Protein AF-A0A940UF63-F1 (afdb_monomer_lite)

Structure (mmCIF, N/CA/C/O backbone):
data_AF-A0A940UF63-F1
#
_entry.id   AF-A0A940UF63-F1
#
loop_
_atom_site.group_PDB
_atom_site.id
_atom_site.type_symbol
_atom_site.label_atom_id
_atom_site.label_alt_id
_atom_site.label_comp_id
_atom_site.label_asym_id
_atom_site.label_entity_id
_atom_site.label_seq_id
_atom_site.pdbx_PDB_ins_code
_atom_site.Cartn_x
_atom_site.Cartn_y
_atom_site.Cartn_z
_atom_site.occupancy
_atom_site.B_iso_or_equiv
_atom_site.auth_seq_id
_atom_site.auth_comp_id
_atom_site.auth_asym_id
_atom_site.auth_atom_id
_atom_site.pdbx_PDB_model_num
ATOM 1 N N . MET A 1 1 ? 3.875 -16.356 1.744 1.00 46.62 1 MET A N 1
ATOM 2 C CA . MET A 1 1 ? 2.827 -16.810 0.806 1.00 46.62 1 MET A CA 1
ATOM 3 C C . MET A 1 1 ? 1.912 -15.636 0.527 1.00 46.62 1 MET A C 1
ATOM 5 O O . MET A 1 1 ? 1.279 -15.160 1.461 1.00 46.62 1 MET A O 1
ATOM 9 N N . VAL A 1 2 ? 1.913 -15.129 -0.705 1.00 46.06 2 VAL A N 1
ATOM 10 C CA . VAL A 1 2 ? 0.875 -14.208 -1.192 1.00 46.06 2 VAL A CA 1
ATOM 11 C C . VAL A 1 2 ? -0.372 -15.069 -1.373 1.00 46.06 2 VAL A C 1
ATOM 13 O O . VAL A 1 2 ? -0.298 -16.081 -2.068 1.00 46.06 2 VAL A O 1
ATOM 16 N N . ARG A 1 3 ? -1.451 -14.769 -0.649 1.00 58.50 3 ARG A N 1
ATOM 17 C CA . ARG A 1 3 ? -2.715 -15.498 -0.809 1.00 58.50 3 ARG A CA 1
ATOM 18 C C . ARG A 1 3 ? -3.445 -14.921 -2.020 1.00 58.50 3 ARG A C 1
ATOM 20 O O . ARG A 1 3 ? -3.347 -13.720 -2.271 1.00 58.50 3 ARG A O 1
ATOM 27 N N . GLU A 1 4 ? -4.165 -15.758 -2.763 1.00 61.09 4 GLU A N 1
ATOM 28 C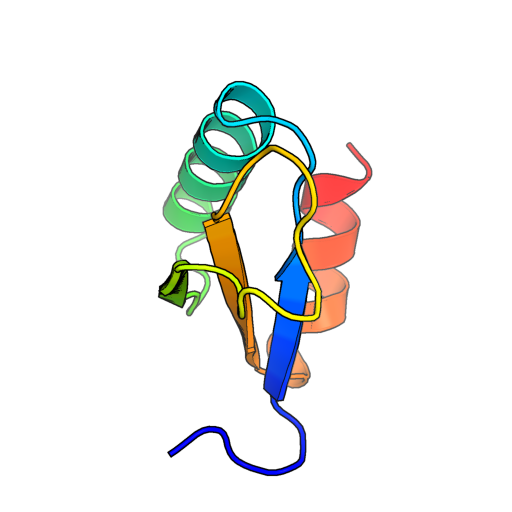 CA . GLU A 1 4 ? -5.117 -15.263 -3.763 1.00 61.09 4 GLU A CA 1
ATOM 29 C C . GLU A 1 4 ? -6.090 -14.292 -3.077 1.00 61.09 4 GLU A C 1
ATOM 31 O O . GLU A 1 4 ? -6.770 -14.664 -2.120 1.00 61.09 4 GLU A O 1
ATOM 36 N N . GLY A 1 5 ? -6.072 -13.028 -3.511 1.00 70.62 5 GLY A N 1
ATOM 37 C CA . GLY A 1 5 ? -6.861 -11.936 -2.929 1.00 70.62 5 GLY A CA 1
ATOM 38 C C . GLY A 1 5 ? -6.055 -10.792 -2.299 1.00 70.62 5 GLY A C 1
ATOM 39 O O . GLY A 1 5 ? -6.642 -9.763 -1.971 1.00 70.62 5 GLY A O 1
ATOM 40 N N . ASP A 1 6 ? -4.734 -10.921 -2.145 1.00 81.00 6 ASP A N 1
ATOM 41 C CA . ASP A 1 6 ? -3.882 -9.784 -1.767 1.00 81.00 6 ASP A CA 1
ATOM 42 C C . ASP A 1 6 ? -3.662 -8.842 -2.960 1.00 81.00 6 ASP A C 1
ATOM 44 O O . ASP A 1 6 ? -3.424 -9.279 -4.088 1.00 81.00 6 ASP A O 1
ATOM 48 N N . TYR A 1 7 ? -3.674 -7.538 -2.695 1.00 86.06 7 TYR A N 1
ATOM 49 C CA . TYR A 1 7 ? -3.392 -6.505 -3.687 1.00 86.06 7 TYR A CA 1
ATOM 50 C C . TYR A 1 7 ? -1.965 -5.995 -3.529 1.00 86.06 7 TYR A C 1
ATOM 52 O O . TYR A 1 7 ? -1.427 -5.922 -2.422 1.00 86.06 7 TYR A O 1
ATOM 60 N N . VAL A 1 8 ? -1.347 -5.642 -4.655 1.00 85.50 8 VAL A N 1
ATOM 61 C CA . VAL A 1 8 ? 0.020 -5.123 -4.707 1.00 85.50 8 VAL A CA 1
ATOM 62 C C . VAL A 1 8 ? 0.021 -3.827 -5.511 1.00 85.50 8 VAL A C 1
ATOM 64 O O . VAL A 1 8 ? -0.164 -3.842 -6.724 1.00 85.50 8 VAL A O 1
ATOM 67 N N . ALA A 1 9 ? 0.243 -2.700 -4.837 1.00 85.44 9 ALA A N 1
ATOM 68 C CA . ALA A 1 9 ? 0.446 -1.412 -5.489 1.00 85.44 9 ALA A CA 1
ATOM 69 C C . ALA A 1 9 ? 1.921 -1.243 -5.854 1.00 85.44 9 ALA A C 1
ATOM 71 O O . ALA A 1 9 ? 2.787 -1.233 -4.977 1.00 85.44 9 ALA A O 1
ATOM 72 N N . ILE A 1 10 ? 2.199 -1.103 -7.148 1.00 84.06 10 ILE A N 1
ATOM 73 C CA . ILE A 1 10 ? 3.544 -0.883 -7.682 1.00 84.06 10 ILE A CA 1
ATOM 74 C C . ILE A 1 10 ? 3.725 0.601 -7.947 1.00 84.06 10 ILE A C 1
ATOM 76 O O . ILE A 1 10 ? 2.853 1.260 -8.513 1.00 84.06 10 ILE A O 1
ATOM 80 N N . PHE A 1 11 ? 4.879 1.122 -7.553 1.00 81.69 11 PHE A N 1
ATOM 81 C CA . PHE A 1 11 ? 5.207 2.523 -7.734 1.00 81.69 11 PHE A CA 1
ATOM 82 C C . PHE A 1 11 ? 6.417 2.657 -8.649 1.00 81.69 11 PHE A C 1
ATOM 84 O O . PHE A 1 11 ? 7.441 2.011 -8.446 1.00 81.69 11 PHE A O 1
ATOM 91 N N . ASN A 1 12 ? 6.334 3.583 -9.602 1.00 76.62 12 ASN A N 1
ATOM 92 C CA . ASN A 1 12 ? 7.454 3.928 -10.481 1.00 76.62 12 ASN A CA 1
ATOM 93 C C . ASN A 1 12 ? 8.398 4.977 -9.858 1.00 76.62 12 ASN A C 1
ATOM 95 O O . ASN A 1 12 ? 9.208 5.572 -10.557 1.00 76.62 12 ASN A O 1
ATOM 99 N N . SER A 1 13 ? 8.272 5.280 -8.560 1.00 80.81 13 SER A N 1
ATOM 100 C CA . SER A 1 13 ? 9.121 6.266 -7.871 1.00 80.81 13 SER A CA 1
ATOM 101 C C . SER A 1 13 ? 9.237 5.968 -6.376 1.00 80.81 13 SER A C 1
ATOM 103 O O . SER A 1 13 ? 8.219 5.889 -5.686 1.00 80.81 13 SER A O 1
ATOM 105 N N . VAL A 1 14 ? 10.464 5.919 -5.844 1.00 81.75 14 VAL A N 1
ATOM 106 C CA . VAL A 1 14 ? 10.732 5.711 -4.404 1.00 81.75 14 VAL A CA 1
ATOM 107 C C . VAL A 1 14 ? 10.080 6.797 -3.539 1.00 81.75 14 VAL A C 1
ATOM 109 O O . VAL A 1 14 ? 9.473 6.496 -2.516 1.00 81.75 14 VAL A O 1
ATOM 112 N N . HIS A 1 15 ? 10.110 8.058 -3.980 1.00 85.31 15 HIS A N 1
ATOM 113 C CA . HIS A 1 15 ? 9.465 9.172 -3.272 1.00 85.31 15 HIS A CA 1
ATOM 114 C C . HIS A 1 15 ? 7.956 8.959 -3.073 1.00 85.31 15 HIS A C 1
ATOM 116 O O . HIS A 1 15 ? 7.411 9.297 -2.022 1.00 85.31 15 HIS A O 1
ATOM 122 N N . ARG A 1 16 ? 7.278 8.362 -4.065 1.00 84.62 16 ARG A N 1
ATOM 123 C CA . ARG A 1 16 ? 5.845 8.054 -3.969 1.00 84.62 16 ARG A CA 1
ATOM 124 C C . ARG A 1 16 ? 5.587 6.941 -2.961 1.00 84.62 16 ARG A C 1
ATOM 126 O O . ARG A 1 16 ? 4.662 7.074 -2.169 1.00 84.62 16 ARG A O 1
ATOM 133 N N . VAL A 1 17 ? 6.437 5.912 -2.937 1.00 86.88 17 VAL A N 1
ATOM 134 C CA . VAL A 1 17 ? 6.376 4.839 -1.932 1.00 86.88 17 VAL A CA 1
ATOM 135 C C . VAL A 1 17 ? 6.550 5.399 -0.529 1.00 86.88 17 VAL A C 1
ATOM 137 O O . VAL A 1 17 ? 5.759 5.074 0.343 1.00 86.88 17 VAL A O 1
ATOM 140 N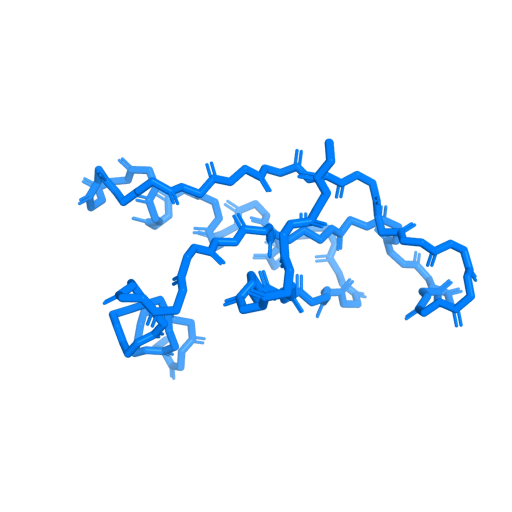 N . MET A 1 18 ? 7.531 6.276 -0.309 1.00 87.06 18 MET A N 1
ATOM 141 C CA . MET A 1 18 ? 7.751 6.882 1.008 1.00 87.06 18 MET A CA 1
ATOM 142 C C . MET A 1 18 ? 6.558 7.735 1.463 1.00 87.06 18 MET A C 1
ATOM 144 O O . MET A 1 18 ? 6.161 7.657 2.626 1.00 87.06 18 MET A O 1
ATOM 148 N N . LYS A 1 19 ? 5.954 8.528 0.562 1.00 88.81 19 LYS A N 1
ATOM 149 C CA . LYS A 1 19 ? 4.745 9.316 0.875 1.00 88.81 19 LYS A CA 1
ATOM 150 C C . LYS A 1 19 ? 3.569 8.399 1.222 1.00 88.81 19 LYS A C 1
ATOM 152 O O . LYS A 1 19 ? 2.936 8.592 2.258 1.00 88.81 19 LYS A O 1
ATOM 157 N N . ALA A 1 20 ? 3.314 7.402 0.377 1.00 88.25 20 ALA A N 1
ATOM 158 C CA . ALA A 1 20 ? 2.275 6.397 0.569 1.00 88.25 20 ALA A CA 1
ATOM 159 C C . ALA A 1 20 ? 2.452 5.656 1.896 1.00 88.25 20 ALA A C 1
ATOM 161 O O . ALA A 1 20 ? 1.536 5.609 2.709 1.00 88.25 20 ALA A O 1
ATOM 162 N N . GLU A 1 21 ? 3.653 5.141 2.154 1.00 88.00 21 GLU A N 1
ATOM 163 C CA . GLU A 1 21 ? 3.964 4.408 3.374 1.00 88.00 21 GLU A CA 1
ATOM 164 C C . GLU A 1 21 ? 3.719 5.275 4.614 1.00 88.00 21 GLU A C 1
ATOM 166 O O . GLU A 1 21 ? 3.115 4.825 5.583 1.00 88.00 21 GLU A O 1
ATOM 171 N N . LYS A 1 22 ? 4.139 6.541 4.590 1.00 89.69 22 LYS A N 1
ATOM 172 C CA . LYS A 1 22 ? 3.942 7.443 5.726 1.00 89.69 22 LYS A CA 1
ATOM 173 C C . LYS A 1 22 ? 2.462 7.736 5.987 1.00 89.69 22 LYS A C 1
ATOM 175 O O . LYS A 1 22 ? 2.052 7.710 7.145 1.00 89.69 22 LYS A O 1
ATOM 180 N N . LEU A 1 23 ? 1.673 7.981 4.938 1.00 89.62 23 LEU A N 1
ATOM 181 C CA . LEU A 1 23 ? 0.220 8.186 5.037 1.00 89.62 23 LEU A CA 1
ATOM 182 C C . LEU A 1 23 ? -0.469 6.956 5.633 1.00 89.62 23 LEU A C 1
ATOM 184 O O . LEU A 1 23 ? -1.178 7.046 6.630 1.00 89.62 23 LEU A O 1
ATOM 188 N N . LEU A 1 24 ? -0.182 5.790 5.066 1.00 88.31 24 LEU A N 1
ATOM 189 C CA . LEU A 1 24 ? -0.791 4.525 5.456 1.00 88.31 24 LEU A CA 1
ATOM 190 C C . LEU A 1 24 ? -0.371 4.078 6.867 1.00 88.31 24 LEU A C 1
ATOM 192 O O . LEU A 1 24 ? -1.193 3.548 7.615 1.00 88.31 24 LEU A O 1
ATOM 196 N N . LYS A 1 25 ? 0.884 4.338 7.269 1.00 87.62 25 LYS A N 1
ATOM 197 C CA . LYS A 1 25 ? 1.352 4.147 8.655 1.00 87.62 25 LYS A CA 1
ATOM 198 C C . LYS A 1 25 ? 0.622 5.075 9.626 1.00 87.62 25 LYS A C 1
ATOM 200 O O . LYS A 1 25 ? 0.338 4.652 10.743 1.00 87.62 25 LYS A O 1
ATOM 205 N N . GLY A 1 26 ? 0.320 6.308 9.213 1.00 89.31 26 GLY A N 1
ATOM 206 C CA . GLY A 1 26 ? -0.465 7.262 10.005 1.00 89.31 26 GLY A CA 1
ATOM 207 C C . GLY A 1 26 ? -1.873 6.747 10.306 1.00 89.31 26 GLY A C 1
ATOM 208 O O . GLY A 1 26 ? -2.317 6.801 11.449 1.00 89.31 26 GLY A O 1
ATOM 209 N N . GLU A 1 27 ? -2.508 6.136 9.310 1.00 88.56 27 GLU A N 1
ATOM 210 C CA . GLU A 1 27 ? -3.853 5.551 9.406 1.00 88.56 27 GLU A CA 1
ATOM 211 C C . GLU A 1 27 ? -3.879 4.161 10.072 1.00 88.56 27 GLU A C 1
ATOM 213 O O . GLU A 1 27 ? -4.937 3.549 10.203 1.00 88.56 27 GLU A O 1
ATOM 218 N N . LYS A 1 28 ? -2.718 3.645 10.512 1.00 87.31 28 LYS A N 1
ATOM 219 C CA . LYS A 1 28 ? -2.551 2.305 11.110 1.00 87.31 28 LYS A CA 1
ATOM 220 C C . LYS A 1 28 ? -3.113 1.172 10.237 1.00 87.31 28 LYS A C 1
ATOM 222 O O . LYS A 1 28 ? -3.582 0.160 10.759 1.00 87.31 28 LYS A O 1
ATOM 227 N N . LEU A 1 29 ? -3.043 1.327 8.915 1.00 87.50 29 LEU A N 1
ATOM 228 C CA . LEU A 1 29 ? -3.529 0.319 7.975 1.00 87.50 29 LEU A CA 1
ATOM 229 C C . LEU A 1 29 ? -2.532 -0.847 7.851 1.00 87.50 29 LEU A C 1
ATOM 231 O O . LEU A 1 29 ? -1.318 -0.617 7.777 1.00 87.50 29 LEU A O 1
ATOM 235 N N . PRO A 1 30 ? -3.011 -2.104 7.805 1.00 82.31 30 PRO A N 1
ATOM 236 C CA . PRO A 1 30 ? -2.158 -3.278 7.680 1.00 82.31 30 PRO A CA 1
ATOM 237 C C . PRO A 1 30 ? -1.644 -3.420 6.239 1.00 82.31 30 PRO A C 1
ATOM 239 O O . PRO A 1 30 ? -2.235 -4.076 5.384 1.00 82.31 30 PRO A O 1
ATOM 242 N N . MET A 1 31 ? -0.492 -2.810 5.978 1.00 85.81 31 MET A N 1
ATOM 243 C CA . MET A 1 31 ? 0.229 -2.895 4.707 1.00 85.81 31 MET A CA 1
ATOM 244 C C . MET A 1 31 ? 1.666 -3.385 4.916 1.00 85.81 31 MET A C 1
ATOM 246 O O . MET A 1 31 ? 2.295 -3.132 5.943 1.00 85.81 31 MET A O 1
ATOM 250 N N . LEU A 1 32 ? 2.198 -4.089 3.921 1.00 86.00 32 LEU A N 1
ATOM 251 C CA . LEU A 1 32 ? 3.535 -4.664 3.932 1.00 86.00 32 LEU A CA 1
ATOM 252 C C . LEU A 1 32 ? 4.316 -4.155 2.719 1.00 86.00 32 LEU A C 1
ATOM 254 O O . LEU A 1 32 ? 3.957 -4.443 1.577 1.00 86.00 32 LEU A O 1
ATOM 258 N N . LEU A 1 33 ? 5.406 -3.434 2.963 1.00 85.81 33 LEU A N 1
ATOM 259 C CA . LEU A 1 33 ? 6.346 -3.059 1.914 1.00 85.81 33 LEU A CA 1
ATOM 260 C C . LEU A 1 33 ? 7.131 -4.297 1.473 1.00 85.81 33 LEU A C 1
ATOM 262 O O . LEU A 1 33 ? 7.791 -4.944 2.285 1.00 85.81 33 LEU A O 1
ATOM 266 N N . ILE A 1 34 ? 7.045 -4.627 0.189 1.00 84.81 34 ILE A N 1
ATOM 267 C CA . ILE A 1 34 ? 7.765 -5.743 -0.418 1.00 84.81 34 ILE A CA 1
ATOM 268 C C . ILE A 1 34 ? 8.567 -5.257 -1.627 1.00 84.81 34 ILE A C 1
ATOM 270 O O . ILE A 1 34 ? 8.142 -4.329 -2.321 1.00 84.81 34 ILE A O 1
ATOM 274 N N . PRO A 1 35 ? 9.721 -5.877 -1.921 1.00 78.88 35 PRO A N 1
ATOM 275 C CA . PRO A 1 35 ? 10.389 -5.648 -3.191 1.00 78.88 35 PRO A CA 1
ATOM 276 C C . PRO A 1 35 ? 9.450 -6.084 -4.321 1.00 78.88 35 PRO A C 1
ATOM 278 O O . PRO A 1 35 ? 8.912 -7.195 -4.307 1.00 78.88 35 PRO A O 1
ATOM 281 N N . ALA A 1 36 ? 9.216 -5.190 -5.278 1.00 76.50 36 ALA A N 1
ATOM 282 C CA . ALA A 1 36 ? 8.362 -5.477 -6.415 1.00 76.50 36 ALA A CA 1
ATOM 283 C C . ALA A 1 36 ? 8.964 -6.636 -7.228 1.00 76.50 36 ALA A C 1
ATOM 285 O O . ALA A 1 36 ? 10.181 -6.668 -7.448 1.00 76.50 36 ALA A O 1
ATOM 286 N N . PRO A 1 37 ? 8.141 -7.583 -7.710 1.00 68.06 37 PRO A N 1
ATOM 287 C CA . PRO A 1 37 ? 8.621 -8.640 -8.584 1.00 68.06 37 PRO A CA 1
ATOM 288 C C . PRO A 1 37 ? 9.2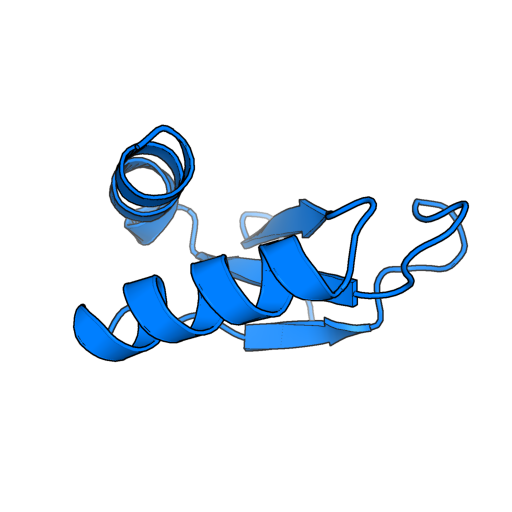96 -8.036 -9.815 1.00 68.06 37 PRO A C 1
ATOM 290 O O . PRO A 1 37 ? 8.739 -7.150 -10.462 1.00 68.06 37 PRO A O 1
ATOM 293 N N . ARG A 1 38 ? 10.477 -8.548 -10.175 1.00 66.00 38 ARG A N 1
ATOM 294 C CA . ARG A 1 38 ? 11.272 -8.045 -11.309 1.00 66.00 38 ARG A CA 1
ATOM 295 C C . ARG A 1 38 ? 10.530 -8.097 -12.651 1.00 66.00 38 ARG A C 1
ATOM 297 O O . ARG A 1 38 ? 10.864 -7.354 -13.561 1.00 66.00 38 ARG A O 1
ATOM 304 N N . VAL A 1 39 ? 9.506 -8.942 -12.749 1.00 65.56 39 VAL A N 1
ATOM 305 C CA . VAL A 1 39 ? 8.622 -9.063 -13.919 1.00 65.56 39 VAL A CA 1
ATOM 306 C C . VAL A 1 39 ? 7.561 -7.955 -14.013 1.00 65.56 39 VAL A C 1
ATOM 308 O O . VAL A 1 39 ? 6.967 -7.790 -15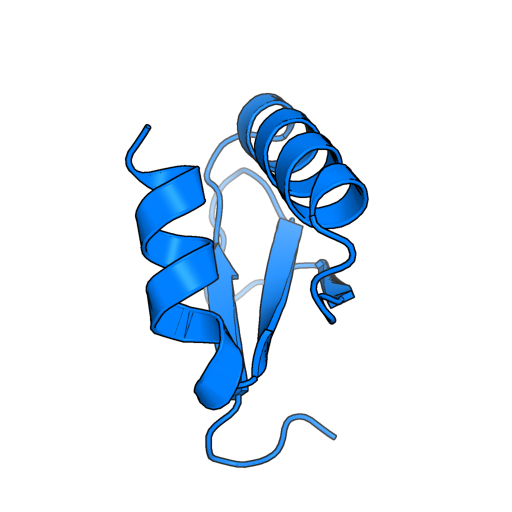.069 1.00 65.56 39 VAL A O 1
ATOM 311 N N . LEU A 1 40 ? 7.328 -7.186 -12.941 1.00 66.00 40 LEU A N 1
ATOM 312 C CA . LEU A 1 40 ? 6.316 -6.120 -12.876 1.00 66.00 40 LEU A CA 1
ATOM 313 C C . LEU A 1 40 ? 6.909 -4.712 -12.671 1.00 66.00 40 LEU A C 1
ATOM 315 O O . LEU A 1 40 ? 6.165 -3.736 -12.652 1.00 66.00 40 LEU A O 1
ATOM 319 N N . SER A 1 41 ? 8.225 -4.576 -12.475 1.00 59.66 41 SER A N 1
ATOM 320 C CA . SER A 1 41 ? 8.876 -3.292 -12.174 1.00 59.66 41 SER A CA 1
ATOM 321 C C . SER A 1 41 ? 10.044 -3.014 -13.114 1.00 59.66 41 SER A C 1
ATOM 323 O O . SER A 1 41 ? 11.042 -3.729 -13.077 1.00 59.66 41 SER A O 1
ATOM 325 N N . SER A 1 42 ? 9.936 -1.942 -13.906 1.00 55.22 42 SER A N 1
ATOM 326 C CA . SER A 1 42 ? 10.999 -1.499 -14.822 1.00 55.22 42 SER A CA 1
ATOM 327 C C . SER A 1 42 ? 11.982 -0.492 -14.221 1.00 55.22 42 SER A C 1
ATOM 329 O O . SER A 1 42 ? 13.074 -0.381 -14.760 1.00 55.22 42 SER A O 1
ATOM 331 N N . ASP A 1 43 ? 11.647 0.212 -13.130 1.00 60.56 43 ASP A N 1
ATOM 332 C CA . ASP A 1 43 ? 12.513 1.309 -12.649 1.00 60.56 43 ASP A CA 1
ATOM 333 C C . ASP A 1 43 ? 12.572 1.498 -11.117 1.00 60.56 43 ASP A C 1
ATOM 335 O O . ASP A 1 43 ? 13.598 1.934 -10.607 1.00 60.56 43 ASP A O 1
ATOM 339 N N . CYS A 1 44 ? 11.543 1.124 -10.333 1.00 58.44 44 CYS A N 1
ATOM 340 C CA . CYS A 1 44 ? 11.515 1.484 -8.899 1.00 58.44 44 CYS A CA 1
ATOM 341 C C . CYS A 1 44 ? 11.394 0.369 -7.859 1.00 58.44 44 CYS A C 1
ATOM 343 O O . CYS A 1 44 ? 11.451 0.673 -6.671 1.00 58.44 44 CYS A O 1
ATOM 345 N N . GLY A 1 45 ? 11.298 -0.901 -8.262 1.00 72.94 45 GLY A N 1
ATOM 346 C CA . GLY A 1 45 ? 11.624 -2.064 -7.418 1.00 72.94 45 GLY A CA 1
ATOM 347 C C . GLY A 1 45 ? 10.864 -2.232 -6.093 1.00 72.94 45 GLY A C 1
ATOM 348 O O . GLY A 1 45 ? 11.171 -3.159 -5.346 1.00 72.94 45 GLY A O 1
ATOM 349 N N . LEU A 1 46 ? 9.882 -1.386 -5.784 1.00 83.06 46 LEU A N 1
ATOM 350 C CA . LEU A 1 46 ? 9.162 -1.356 -4.515 1.00 83.06 46 LEU A CA 1
ATOM 351 C C . LEU A 1 46 ? 7.660 -1.414 -4.753 1.00 83.06 46 LEU A C 1
ATOM 353 O O . LEU A 1 46 ? 7.114 -0.740 -5.632 1.00 83.06 46 LEU A O 1
ATOM 357 N N . ALA A 1 47 ? 6.997 -2.215 -3.929 1.00 85.50 47 ALA A N 1
ATOM 358 C CA . ALA A 1 47 ? 5.561 -2.364 -3.946 1.00 85.50 47 ALA A CA 1
ATOM 359 C C . ALA A 1 47 ? 4.992 -2.434 -2.526 1.00 85.50 47 ALA A C 1
ATOM 361 O O . ALA A 1 47 ? 5.651 -2.874 -1.582 1.00 85.50 47 ALA A O 1
ATOM 362 N N . LEU A 1 48 ? 3.743 -2.008 -2.379 1.00 88.19 48 LEU A N 1
ATOM 363 C CA . LEU A 1 48 ? 2.981 -2.148 -1.145 1.00 88.19 48 LEU A CA 1
ATOM 364 C C . LEU A 1 48 ? 1.968 -3.266 -1.324 1.00 88.19 48 LEU A C 1
ATOM 366 O O . LEU A 1 48 ? 1.096 -3.180 -2.185 1.00 88.19 48 LEU A O 1
ATOM 370 N N . ARG A 1 49 ? 2.082 -4.307 -0.503 1.00 87.25 49 ARG A N 1
ATOM 371 C CA . ARG A 1 49 ? 1.093 -5.375 -0.406 1.00 87.25 49 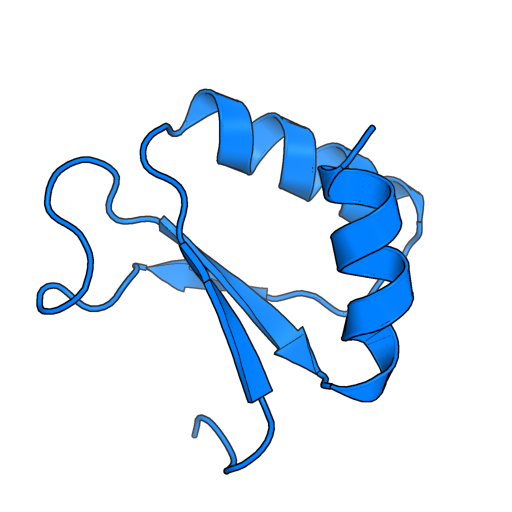ARG A CA 1
ATOM 372 C C . ARG A 1 49 ? 0.096 -5.060 0.699 1.00 87.25 49 ARG A C 1
ATOM 374 O O . ARG A 1 49 ? 0.504 -4.718 1.806 1.00 87.25 49 ARG A O 1
ATOM 381 N N . TYR A 1 50 ? -1.185 -5.238 0.428 1.00 89.12 50 TYR A N 1
ATOM 382 C CA . TYR A 1 50 ? -2.255 -5.045 1.401 1.00 89.12 50 TYR A CA 1
ATOM 383 C C . TYR A 1 50 ? -3.433 -5.974 1.112 1.00 89.12 50 TYR A C 1
ATOM 385 O O . TYR A 1 50 ? -3.561 -6.524 0.015 1.00 89.12 50 TYR A O 1
ATOM 393 N N . ALA A 1 51 ? -4.283 -6.164 2.116 1.00 88.38 51 ALA A N 1
ATOM 394 C CA . ALA A 1 51 ? -5.460 -7.005 1.989 1.00 88.38 51 ALA A CA 1
ATOM 395 C C . ALA A 1 51 ? -6.558 -6.296 1.181 1.00 88.38 51 ALA A C 1
ATOM 397 O O . ALA A 1 51 ? -6.708 -5.076 1.247 1.00 88.38 51 ALA A O 1
ATOM 398 N N . ALA A 1 52 ? -7.379 -7.070 0.467 1.00 87.00 52 ALA A N 1
ATOM 399 C CA . ALA A 1 52 ? -8.531 -6.549 -0.274 1.00 87.00 52 ALA A CA 1
ATOM 400 C C . ALA A 1 52 ? -9.474 -5.688 0.582 1.00 87.00 52 ALA A C 1
ATOM 402 O O . ALA A 1 52 ? -10.062 -4.739 0.079 1.00 87.00 52 ALA A O 1
ATOM 403 N N . VAL A 1 53 ? -9.599 -6.005 1.874 1.00 88.50 53 VAL A N 1
ATOM 404 C CA . VAL A 1 53 ? -10.472 -5.287 2.816 1.00 88.50 53 VAL A CA 1
ATOM 405 C C . VAL A 1 53 ? -10.031 -3.842 3.056 1.00 88.50 53 VAL A C 1
ATOM 407 O O . VAL A 1 53 ? -10.867 -2.983 3.313 1.00 88.50 53 VAL A O 1
ATOM 410 N N . ASP A 1 54 ? -8.736 -3.556 2.925 1.00 89.00 54 ASP A N 1
ATOM 411 C CA . ASP A 1 54 ? -8.179 -2.213 3.094 1.00 89.00 54 ASP A CA 1
ATOM 412 C C . ASP A 1 54 ? -8.036 -1.473 1.762 1.00 89.00 54 ASP A C 1
ATOM 414 O O . ASP A 1 54 ? -7.703 -0.289 1.749 1.00 89.00 54 ASP A O 1
ATOM 418 N N . ARG A 1 55 ? -8.309 -2.150 0.639 1.00 88.31 55 ARG A N 1
ATOM 419 C CA . ARG A 1 55 ? -8.126 -1.622 -0.715 1.00 88.31 55 ARG A CA 1
ATOM 420 C C . ARG A 1 55 ? -8.791 -0.266 -0.902 1.00 88.31 55 ARG A C 1
ATOM 422 O O . ARG A 1 55 ? -8.117 0.658 -1.333 1.00 88.31 55 ARG A O 1
ATOM 429 N N . GLU A 1 56 ? -10.070 -0.128 -0.558 1.00 89.56 56 GLU A N 1
ATOM 430 C CA . GLU A 1 56 ? -10.799 1.136 -0.742 1.00 89.56 56 GLU A CA 1
ATOM 431 C C . GLU A 1 56 ? -10.159 2.293 0.031 1.00 89.56 56 GLU A C 1
ATOM 433 O O . GLU A 1 56 ? -9.985 3.382 -0.512 1.00 89.56 56 GLU A O 1
ATOM 438 N N . ARG A 1 57 ? -9.742 2.059 1.282 1.00 90.06 57 ARG A N 1
ATOM 439 C CA . ARG A 1 57 ? -9.061 3.077 2.096 1.00 90.06 57 ARG A CA 1
ATOM 440 C C . ARG A 1 57 ? -7.696 3.432 1.537 1.00 90.06 57 ARG A C 1
ATOM 442 O O . ARG A 1 57 ? -7.348 4.607 1.474 1.00 90.06 57 ARG A O 1
ATOM 449 N N . ILE A 1 58 ? -6.931 2.429 1.124 1.00 89.25 58 ILE A N 1
ATOM 450 C CA . ILE A 1 58 ? -5.597 2.621 0.563 1.00 89.25 58 ILE A CA 1
ATOM 451 C C . ILE A 1 58 ? -5.690 3.380 -0.759 1.00 89.25 58 ILE A C 1
ATOM 453 O O . ILE A 1 58 ? -4.992 4.373 -0.931 1.00 89.25 58 ILE A O 1
ATOM 457 N N . GLU A 1 59 ? -6.575 2.974 -1.667 1.00 88.12 59 GLU A N 1
ATOM 458 C CA . GLU A 1 59 ? -6.803 3.677 -2.931 1.0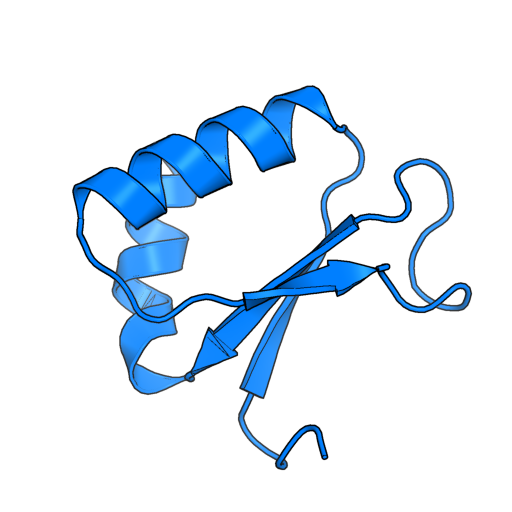0 88.12 59 GLU A CA 1
ATOM 459 C C . GLU A 1 59 ? -7.265 5.120 -2.700 1.00 88.12 59 GLU A C 1
ATOM 461 O O . GLU A 1 59 ? -6.718 6.025 -3.325 1.00 88.12 59 GLU A O 1
ATOM 466 N N . ALA A 1 60 ? -8.178 5.364 -1.754 1.00 89.88 60 ALA A N 1
ATOM 467 C CA . ALA A 1 60 ? -8.616 6.717 -1.407 1.00 89.88 60 ALA A CA 1
ATOM 468 C C . ALA A 1 60 ? -7.464 7.602 -0.895 1.00 89.88 60 ALA A C 1
ATOM 470 O O . ALA A 1 60 ? -7.354 8.760 -1.291 1.00 89.88 60 ALA A O 1
ATOM 471 N N . LEU A 1 61 ? -6.574 7.060 -0.057 1.00 87.75 61 LEU A N 1
ATOM 472 C CA . LEU A 1 61 ? -5.405 7.781 0.464 1.00 87.75 61 LEU A CA 1
ATOM 473 C C . LEU A 1 61 ? -4.331 8.024 -0.601 1.00 87.75 61 LEU A C 1
ATOM 475 O O . LEU A 1 61 ? -3.607 9.014 -0.529 1.00 87.75 61 LEU A O 1
ATOM 479 N N . LEU A 1 62 ? -4.197 7.118 -1.571 1.00 84.06 62 LEU A N 1
ATOM 480 C CA . LEU A 1 62 ? -3.236 7.239 -2.670 1.00 84.06 62 LEU A CA 1
ATOM 481 C C . LEU A 1 62 ? -3.735 8.140 -3.807 1.00 84.06 62 LEU A C 1
ATOM 483 O O . LEU A 1 62 ? -2.912 8.672 -4.551 1.00 84.06 62 LEU A O 1
ATOM 487 N N . ALA A 1 63 ? -5.052 8.302 -3.947 1.00 80.81 63 ALA A N 1
ATOM 488 C CA . ALA A 1 63 ? -5.679 9.207 -4.908 1.00 80.81 63 ALA A CA 1
ATOM 489 C C . ALA A 1 63 ? -5.651 10.689 -4.470 1.00 80.81 63 ALA A C 1
ATOM 491 O O . ALA A 1 63 ? -5.978 11.554 -5.283 1.00 80.81 63 ALA A O 1
ATOM 492 N N . ALA A 1 64 ? -5.263 10.972 -3.219 1.00 63.97 64 ALA A N 1
ATOM 493 C CA . ALA A 1 64 ? -5.186 12.308 -2.615 1.00 63.97 64 ALA A CA 1
ATOM 494 C C . ALA A 1 64 ? -3.798 12.980 -2.746 1.00 63.97 64 ALA A C 1
ATOM 496 O O . ALA A 1 64 ? -3.769 14.203 -3.008 1.00 63.97 64 ALA A O 1
#

Secondary structure (DSSP, 8-state):
-PPTTEEEEEES-HHHHHHHHHHHHHTT--EEEEEPPTTT-SS--EEEEEEGGGHHHHHHHH--

Radius of gyration: 11.21 Å; chains: 1; bounding box: 23×29×26 Å

Sequence (64 aa):
MVREGDYVAIFNSVHRVMKAEKLLKGEKLPMLLIPAPRVLSSDCGLALRYAAVDRERIEALLAA

pLDDT: mean 80.2, std 11.46, range [46.06, 90.06]

Foldseek 3Di:
DPDVQKDKADDQDPVLVVQLVVQCVVVVADKDKDQDPPVPYDHHRIIIIHGNVCVVVSVVSSVD